Protein AF-A0A2G9NJB6-F1 (afdb_monomer)

Sequence (139 aa):
MVKKEVKKQVRRNPAPLSLPISTSIFFIIAMTFYYKLDQKTGAGFGLREIVFSLVIAILLFFFFIWLIILIRKNSYLGIAVSLGIVTLLDYSVLMRFRGPNTTIFLLIFSTFYIIYTIYLFFRIRKDSKKQEYEYDDKI

Solvent-accessible surface area (backbone atoms only — not comparable to full-atom values): 7742 Å² total; per-residue (Å²): 117,68,77,63,53,59,61,51,56,73,72,65,68,68,84,54,75,67,52,64,53,50,32,51,52,51,28,53,52,42,46,52,48,48,50,55,47,22,78,74,66,72,76,64,78,51,72,66,55,53,51,51,26,48,52,51,28,53,52,50,45,54,48,51,54,52,45,52,55,37,29,75,75,38,54,66,62,24,50,55,52,52,52,52,50,49,53,51,49,50,50,54,47,48,73,75,48,78,49,72,70,47,52,53,50,47,52,53,51,51,51,55,48,50,55,51,52,53,51,50,50,55,51,54,53,52,54,54,52,56,55,52,52,63,50,61,79,72,111

Foldseek 3Di:
DVVVVLVVVVPPPPDPPVLVVLLVVQLVLQLVLVVVVCVVPVPDDDDVSNVVSVVVSVVVSVVVVVLLVVCLVPVVVSVVVQLVVLVVVLVVQCVPDPDPSSVVSSVVVVVSSNVVSVVSNVVSVVVVVVSVVVVVVVD

Secondary structure (DSSP, 8-state):
-HHHHHHHHTT--PPPTHHHHHHHHHHHHHHHHHHHHHHHH-S--SHHHHHHHHHHHHHHHHHHHHHHHHHHH-HHHHHHHHHHHHHHHHHHHHHH--SHHHHHHHHHHHHHHHHHHHHHHHHHHHHHHHHHHHHHTT-

pLDDT: mean 80.53, std 12.08, range [45.81, 92.0]

Nearest PDB structures (foldseek):
  8f7n-assembly1_A-2  TM=2.855E-01  e=3.686E+00  Sinorhizobium meliloti
  8t4f-assembly1_A  TM=1.958E-01  e=6.169E+00  Homo sapiens

Radius of gyration: 19.07 Å; Cα contacts (8 Å, |Δi|>4): 62; chains: 1; bounding box: 42×31×57 Å

Structure (mmCIF, N/CA/C/O backbone):
data_AF-A0A2G9NJB6-F1
#
_entry.id   AF-A0A2G9NJB6-F1
#
loop_
_atom_site.group_PDB
_atom_site.id
_atom_site.type_symbol
_atom_site.label_atom_id
_atom_site.label_alt_id
_atom_site.label_comp_id
_atom_site.label_asym_id
_atom_site.label_entity_id
_atom_site.label_seq_id
_atom_site.pdbx_PDB_ins_code
_atom_site.Cartn_x
_atom_site.Cartn_y
_atom_site.Cartn_z
_atom_site.occupancy
_atom_site.B_iso_or_equiv
_atom_site.auth_seq_id
_atom_site.auth_comp_id
_atom_site.auth_asym_id
_atom_site.auth_atom_id
_atom_site.pdbx_PDB_model_num
ATOM 1 N N . MET A 1 1 ? 14.139 -17.851 -34.374 1.00 54.28 1 MET A N 1
ATOM 2 C CA . MET A 1 1 ? 13.557 -18.479 -33.159 1.00 54.28 1 MET A CA 1
ATOM 3 C C . MET A 1 1 ? 13.726 -17.636 -31.887 1.00 54.28 1 MET A C 1
ATOM 5 O O . MET A 1 1 ? 12.788 -17.596 -31.100 1.00 54.28 1 MET A O 1
ATOM 9 N N . VAL A 1 2 ? 14.816 -16.871 -31.732 1.00 55.09 2 VAL A N 1
ATOM 10 C CA . VAL A 1 2 ? 15.137 -16.032 -30.550 1.00 55.09 2 VAL A CA 1
ATOM 11 C C . VAL A 1 2 ? 14.011 -15.072 -30.101 1.00 55.09 2 VAL A C 1
ATOM 13 O O . VAL A 1 2 ? 13.687 -15.004 -28.917 1.00 55.09 2 VAL A O 1
ATOM 16 N N . LYS A 1 3 ? 13.308 -14.405 -31.035 1.00 52.25 3 LYS A N 1
ATOM 17 C CA . LYS A 1 3 ? 12.198 -13.468 -30.726 1.00 52.25 3 LYS A CA 1
ATOM 18 C C . LYS A 1 3 ? 11.046 -14.074 -29.903 1.00 52.25 3 LYS A C 1
ATOM 20 O O . LYS A 1 3 ? 10.377 -13.345 -29.169 1.00 52.25 3 LYS A O 1
ATOM 25 N N . LYS A 1 4 ? 10.770 -15.380 -30.034 1.00 51.69 4 LYS A N 1
ATOM 26 C CA . LYS A 1 4 ? 9.678 -16.042 -29.291 1.00 51.69 4 LYS A CA 1
ATOM 27 C C . LYS A 1 4 ? 10.080 -16.392 -27.857 1.00 51.69 4 LYS A C 1
ATOM 29 O O . LYS A 1 4 ? 9.210 -16.392 -26.989 1.00 51.69 4 LYS A O 1
ATOM 34 N N . GLU A 1 5 ? 11.360 -16.649 -27.600 1.00 48.22 5 GLU A N 1
ATOM 35 C CA . GLU A 1 5 ? 11.844 -17.032 -26.269 1.00 48.22 5 GLU A CA 1
ATOM 36 C C . GLU A 1 5 ? 12.020 -15.828 -25.345 1.00 48.22 5 GLU A C 1
ATOM 38 O O . GLU A 1 5 ? 11.551 -15.870 -24.205 1.00 48.22 5 GLU A O 1
ATOM 43 N N . VAL A 1 6 ? 12.536 -14.708 -25.867 1.00 51.94 6 VAL A N 1
ATOM 44 C CA . VAL A 1 6 ? 12.637 -13.440 -25.118 1.00 51.94 6 VAL A CA 1
ATOM 45 C C . VAL A 1 6 ? 11.247 -12.968 -24.666 1.00 51.94 6 VAL A C 1
ATOM 47 O O . VAL A 1 6 ? 11.029 -12.694 -23.487 1.00 51.94 6 VAL A O 1
ATOM 50 N N . LYS A 1 7 ? 10.236 -13.015 -25.550 1.00 48.34 7 LYS A N 1
ATOM 51 C CA . LYS A 1 7 ? 8.832 -12.716 -25.187 1.00 48.34 7 LYS A CA 1
ATOM 52 C C . LYS A 1 7 ? 8.241 -13.672 -24.139 1.00 48.34 7 LYS A C 1
ATOM 54 O O . LYS A 1 7 ? 7.296 -13.296 -23.444 1.00 48.34 7 LYS A O 1
ATOM 59 N N . LYS A 1 8 ? 8.748 -14.904 -24.025 1.00 45.81 8 LYS A N 1
ATOM 60 C CA . LYS A 1 8 ? 8.264 -15.904 -23.058 1.00 45.81 8 LYS A CA 1
ATOM 61 C C . LYS A 1 8 ? 8.832 -15.658 -21.658 1.00 45.81 8 LYS A C 1
ATOM 63 O O . LYS A 1 8 ? 8.099 -15.848 -20.688 1.00 45.81 8 LYS A O 1
ATOM 68 N N . GLN A 1 9 ? 10.073 -15.175 -21.543 1.00 48.31 9 GLN A N 1
ATOM 69 C CA . GLN A 1 9 ? 10.652 -14.765 -20.255 1.00 48.31 9 GLN A CA 1
ATOM 70 C C . GLN A 1 9 ? 9.953 -13.530 -19.660 1.00 48.31 9 GLN A C 1
ATOM 72 O O . GLN A 1 9 ? 9.706 -13.503 -18.456 1.00 48.31 9 GLN A O 1
ATOM 77 N N . VAL A 1 10 ? 9.491 -12.584 -20.492 1.00 50.41 10 VAL A N 1
ATOM 78 C CA . VAL A 1 10 ? 8.699 -11.403 -20.064 1.00 50.41 10 VAL A CA 1
ATOM 79 C C . VAL A 1 10 ? 7.434 -11.783 -19.272 1.00 50.41 10 VAL A C 1
ATOM 81 O O . VAL A 1 10 ? 6.997 -11.042 -18.392 1.00 50.41 10 VAL A O 1
ATOM 84 N N . ARG A 1 11 ? 6.840 -12.955 -19.541 1.00 49.97 11 ARG A N 1
ATOM 85 C CA . ARG A 1 11 ? 5.613 -13.420 -18.867 1.00 49.97 11 ARG A CA 1
ATOM 86 C C . ARG A 1 11 ? 5.850 -14.205 -17.576 1.00 49.97 11 ARG A C 1
ATOM 88 O O . ARG A 1 11 ? 4.886 -14.453 -16.860 1.00 49.97 11 ARG A O 1
ATOM 95 N N . ARG A 1 12 ? 7.088 -14.605 -17.270 1.00 46.03 12 ARG A N 1
ATOM 96 C CA . ARG A 1 12 ? 7.413 -15.497 -16.142 1.00 46.03 12 ARG A CA 1
ATOM 97 C C . ARG A 1 12 ? 8.107 -14.792 -14.983 1.00 46.03 12 ARG A C 1
ATOM 99 O O . ARG A 1 12 ? 8.846 -15.434 -14.250 1.00 46.03 12 ARG A O 1
ATOM 106 N N . ASN A 1 13 ? 7.896 -13.493 -14.794 1.00 52.94 13 ASN A N 1
ATOM 107 C CA . ASN A 1 13 ? 8.330 -12.878 -13.546 1.00 52.94 13 ASN A CA 1
ATOM 108 C C . ASN A 1 13 ? 7.249 -13.175 -12.488 1.00 52.94 13 ASN A C 1
ATOM 110 O O . ASN A 1 13 ? 6.161 -12.592 -12.608 1.00 52.94 13 ASN A O 1
ATOM 114 N N . PRO A 1 14 ? 7.479 -14.108 -11.535 1.00 55.12 14 PRO A N 1
ATOM 115 C CA . PRO A 1 14 ? 6.518 -14.396 -10.476 1.00 55.12 14 PRO A CA 1
ATOM 116 C C . PRO A 1 14 ? 6.172 -13.110 -9.722 1.00 55.12 14 PRO A C 1
ATOM 118 O O . PRO A 1 14 ? 6.923 -12.129 -9.771 1.00 55.12 14 PRO A O 1
ATOM 121 N N . ALA A 1 15 ? 5.012 -13.096 -9.055 1.00 61.19 15 ALA A N 1
ATOM 122 C CA . ALA A 1 15 ? 4.624 -11.964 -8.222 1.00 61.19 15 ALA A CA 1
ATOM 123 C C . ALA A 1 15 ? 5.816 -11.593 -7.323 1.00 61.19 15 ALA A C 1
ATOM 125 O O . ALA A 1 15 ? 6.397 -12.478 -6.688 1.00 61.19 15 ALA A O 1
ATOM 126 N N . PRO A 1 16 ? 6.258 -10.327 -7.334 1.00 70.25 16 PRO A N 1
ATOM 127 C CA . PRO A 1 16 ? 7.463 -9.965 -6.618 1.00 70.25 16 PRO A CA 1
ATOM 128 C C . PRO A 1 16 ? 7.270 -10.264 -5.129 1.00 70.25 16 PRO A C 1
ATOM 130 O O . PRO A 1 16 ? 6.204 -9.972 -4.601 1.00 70.25 16 PRO A O 1
ATOM 133 N N . LEU A 1 17 ? 8.296 -10.786 -4.443 1.00 73.38 17 LEU A N 1
ATOM 134 C CA . LEU A 1 17 ? 8.282 -11.020 -2.983 1.00 73.38 17 LEU A CA 1
ATOM 135 C C . LEU A 1 17 ? 7.826 -9.788 -2.182 1.00 73.38 17 LEU A C 1
ATOM 137 O O . LEU A 1 17 ? 7.262 -9.920 -1.103 1.00 73.38 17 LEU A O 1
ATOM 141 N N . SER A 1 18 ? 8.001 -8.589 -2.741 1.00 79.06 18 SER A N 1
ATOM 142 C CA . SER A 1 18 ? 7.500 -7.340 -2.173 1.00 79.06 18 SER A CA 1
ATOM 143 C C . SER A 1 18 ? 5.971 -7.271 -2.065 1.00 79.06 18 SER A C 1
ATOM 145 O O . SER A 1 18 ? 5.470 -6.500 -1.265 1.00 79.06 18 SER A O 1
ATOM 147 N N . LEU A 1 19 ? 5.213 -8.035 -2.853 1.00 82.56 19 LEU A N 1
ATOM 148 C CA . LEU A 1 19 ? 3.748 -8.022 -2.862 1.00 82.56 19 LEU A CA 1
ATOM 149 C C . LEU A 1 19 ? 3.146 -8.677 -1.606 1.00 82.56 19 LEU A C 1
ATOM 151 O O . LEU A 1 19 ? 2.452 -7.965 -0.884 1.00 82.56 19 LEU A O 1
ATOM 155 N N . PRO A 1 20 ? 3.442 -9.952 -1.265 1.00 82.62 20 PRO A N 1
ATOM 156 C CA . PRO A 1 20 ? 2.937 -10.543 -0.026 1.00 82.62 20 PRO A CA 1
ATOM 157 C C . PRO A 1 20 ? 3.433 -9.794 1.216 1.00 82.62 20 PRO A C 1
ATOM 159 O O . PRO A 1 20 ? 2.667 -9.625 2.157 1.00 82.62 20 PRO A O 1
ATOM 162 N N . ILE A 1 21 ? 4.668 -9.273 1.206 1.00 85.50 21 ILE A N 1
ATOM 163 C CA . ILE A 1 21 ? 5.195 -8.457 2.312 1.00 85.50 21 ILE A CA 1
ATOM 164 C C . ILE A 1 21 ? 4.345 -7.196 2.505 1.00 85.50 21 ILE A C 1
ATOM 166 O O . ILE A 1 21 ? 3.895 -6.925 3.617 1.00 85.50 21 ILE A O 1
ATOM 170 N N . SER A 1 22 ? 4.074 -6.444 1.435 1.00 82.62 22 SER A N 1
ATOM 171 C CA . SER A 1 22 ? 3.237 -5.244 1.514 1.00 82.62 22 SER A CA 1
ATOM 172 C C . SER A 1 22 ? 1.818 -5.560 1.967 1.00 82.62 22 SER A C 1
ATOM 174 O O . SER A 1 22 ? 1.293 -4.865 2.831 1.00 82.62 22 SER A O 1
ATOM 176 N N . THR A 1 23 ? 1.204 -6.626 1.453 1.00 85.38 23 THR A N 1
ATOM 177 C CA . THR A 1 23 ? -0.138 -7.042 1.881 1.00 85.38 23 THR A CA 1
ATOM 178 C C . THR A 1 23 ? -0.182 -7.404 3.365 1.00 85.38 23 THR A C 1
ATOM 180 O O . THR A 1 23 ? -1.104 -6.977 4.057 1.00 85.38 23 THR A O 1
ATOM 183 N N . SER A 1 24 ? 0.826 -8.111 3.882 1.00 86.50 24 SER A N 1
ATOM 184 C CA . SER A 1 24 ? 0.936 -8.408 5.315 1.00 86.50 24 SER A CA 1
ATOM 185 C C . SER A 1 24 ? 1.066 -7.140 6.160 1.00 86.50 24 SER A C 1
ATOM 187 O O . SER A 1 24 ? 0.421 -7.028 7.200 1.00 86.50 24 SER A O 1
ATOM 189 N N . ILE A 1 25 ? 1.840 -6.151 5.701 1.00 87.81 2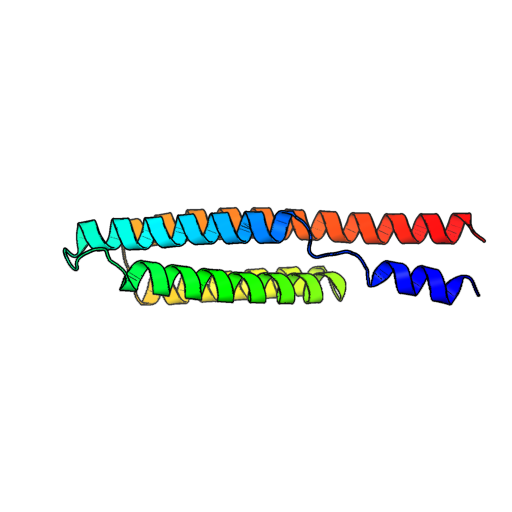5 ILE A N 1
ATOM 190 C CA . ILE A 1 25 ? 1.947 -4.848 6.376 1.00 87.81 25 ILE A CA 1
ATOM 191 C C . ILE A 1 25 ? 0.579 -4.153 6.415 1.00 87.81 25 ILE A C 1
ATOM 193 O O . ILE A 1 25 ? 0.155 -3.700 7.477 1.00 87.81 25 ILE A O 1
ATOM 197 N N . PHE A 1 26 ? -0.154 -4.120 5.298 1.00 84.06 26 PHE A N 1
ATOM 198 C CA . PHE A 1 26 ? -1.493 -3.521 5.258 1.00 84.06 26 PHE A CA 1
ATOM 199 C C . PHE A 1 26 ? -2.507 -4.257 6.137 1.00 84.06 26 PHE A C 1
ATOM 201 O O . PHE A 1 26 ? -3.345 -3.609 6.761 1.00 84.06 26 PHE A O 1
ATOM 208 N N . PHE A 1 27 ? -2.406 -5.583 6.248 1.00 86.88 27 PHE A N 1
ATOM 209 C CA . PHE A 1 27 ? -3.219 -6.361 7.180 1.00 86.88 27 PHE A CA 1
ATOM 210 C C . PHE A 1 27 ? -2.953 -5.964 8.641 1.00 86.88 27 PHE A C 1
ATOM 212 O O . PHE A 1 27 ? -3.895 -5.704 9.386 1.00 86.88 27 PHE A O 1
ATOM 219 N N . ILE A 1 28 ? -1.682 -5.841 9.043 1.00 88.25 28 ILE A N 1
ATOM 220 C CA . ILE A 1 28 ? -1.302 -5.401 10.399 1.00 88.25 28 ILE A CA 1
ATOM 221 C C . ILE A 1 28 ? -1.801 -3.975 10.672 1.00 88.25 28 ILE A C 1
ATOM 223 O O . ILE A 1 28 ? -2.311 -3.686 11.759 1.00 88.25 28 ILE A O 1
ATOM 227 N N . ILE A 1 29 ? -1.696 -3.087 9.679 1.00 86.81 29 ILE A N 1
ATOM 228 C CA . ILE A 1 29 ? -2.199 -1.712 9.761 1.00 86.81 29 ILE A CA 1
ATOM 229 C C . ILE A 1 29 ? -3.724 -1.712 9.963 1.00 86.81 29 ILE A C 1
ATOM 231 O O . ILE A 1 29 ? -4.211 -1.051 10.883 1.00 86.81 29 ILE A O 1
ATOM 235 N N . ALA A 1 30 ? -4.477 -2.493 9.180 1.00 85.12 30 ALA A N 1
ATOM 236 C CA . ALA A 1 30 ? -5.930 -2.624 9.322 1.00 85.12 30 ALA A CA 1
ATOM 237 C C . ALA A 1 30 ? -6.334 -3.191 10.695 1.00 85.12 30 ALA A C 1
ATOM 239 O O . ALA A 1 30 ? -7.200 -2.627 11.363 1.00 85.12 30 ALA A O 1
ATOM 240 N N . MET A 1 31 ? -5.651 -4.235 11.169 1.00 87.31 31 MET A N 1
ATOM 241 C CA . MET A 1 31 ? -5.869 -4.805 12.505 1.00 87.31 31 MET A CA 1
ATOM 242 C C . MET A 1 31 ? -5.646 -3.768 13.609 1.00 87.31 31 MET A C 1
ATOM 244 O O . MET A 1 31 ? -6.473 -3.622 14.507 1.00 87.31 31 MET A O 1
ATOM 248 N N . THR A 1 32 ? -4.562 -2.994 13.514 1.00 86.88 32 THR A N 1
ATOM 249 C CA . THR A 1 32 ? -4.262 -1.915 14.468 1.00 86.88 32 THR A CA 1
ATOM 250 C C . THR A 1 32 ? -5.349 -0.840 14.469 1.00 86.88 32 THR A C 1
ATOM 252 O O . THR A 1 32 ? -5.692 -0.304 15.525 1.00 86.88 32 THR A O 1
ATOM 255 N N . PHE A 1 33 ? -5.912 -0.522 13.301 1.00 84.75 33 PHE A N 1
ATOM 256 C CA . PHE A 1 33 ? -7.012 0.430 13.189 1.00 84.75 33 PHE A CA 1
ATOM 257 C C . PHE A 1 33 ? -8.265 -0.056 13.907 1.00 84.75 33 PHE A C 1
ATOM 259 O O . PHE A 1 33 ? -8.792 0.676 14.744 1.00 84.75 33 PHE A O 1
ATOM 266 N N . TYR A 1 34 ? -8.707 -1.287 13.640 1.00 84.19 34 TYR A N 1
ATOM 267 C CA . TYR A 1 34 ? -9.876 -1.847 14.317 1.00 84.19 34 TYR A CA 1
ATOM 268 C C . TYR A 1 34 ? -9.654 -2.005 15.821 1.00 84.19 34 TYR A C 1
ATOM 270 O O . TYR A 1 34 ? -10.554 -1.705 16.597 1.00 84.19 34 TYR A O 1
ATOM 278 N N . TYR A 1 35 ? -8.442 -2.366 16.246 1.00 86.38 35 TYR A N 1
ATOM 279 C CA . TYR A 1 35 ? -8.087 -2.415 17.662 1.00 86.38 35 TYR A CA 1
ATOM 280 C C . TYR A 1 35 ? -8.210 -1.040 18.341 1.00 86.38 35 TYR A C 1
ATOM 282 O O . TYR A 1 35 ? -8.818 -0.908 19.401 1.00 86.38 35 TYR A O 1
ATOM 290 N N . LYS A 1 36 ? -7.695 0.027 17.714 1.00 84.31 36 LYS A N 1
ATOM 291 C CA . LYS A 1 36 ? -7.863 1.395 18.239 1.00 84.31 36 LYS A CA 1
ATOM 292 C C . LYS A 1 36 ? -9.308 1.887 18.178 1.00 84.31 36 LYS A C 1
ATOM 294 O O . LYS A 1 36 ? -9.707 2.701 19.012 1.00 84.31 36 LYS A O 1
ATOM 299 N N . LEU A 1 37 ? -10.069 1.452 17.177 1.00 82.12 37 LEU A N 1
ATOM 300 C CA . LEU A 1 37 ? -11.484 1.781 17.048 1.00 82.12 37 LEU A CA 1
ATOM 301 C C . LEU A 1 37 ? -12.291 1.137 18.178 1.00 82.12 37 LEU A C 1
ATOM 303 O O . LEU A 1 37 ? -13.141 1.803 18.770 1.00 82.12 37 LEU A O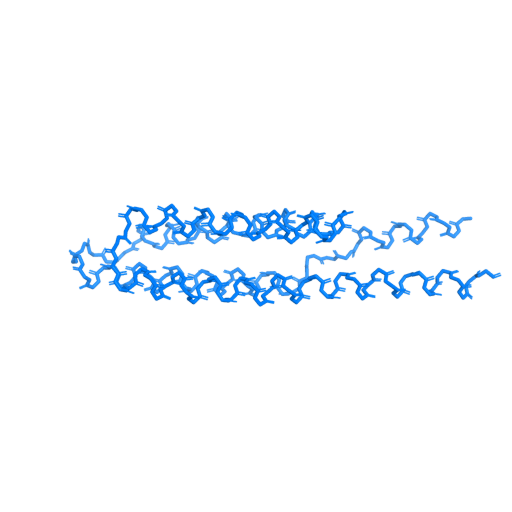 1
ATOM 307 N N . ASP A 1 38 ? -11.976 -0.109 18.529 1.00 85.19 38 ASP A N 1
ATOM 308 C CA . ASP A 1 38 ? -12.585 -0.807 19.657 1.00 85.19 38 ASP A CA 1
ATOM 309 C C . ASP A 1 38 ? -12.335 -0.074 20.980 1.00 85.19 38 ASP A C 1
ATOM 311 O O . ASP A 1 38 ? -13.283 0.289 21.668 1.00 85.19 38 ASP A O 1
ATOM 315 N N . GLN A 1 39 ? -11.084 0.304 21.273 1.00 83.25 39 GLN A N 1
ATOM 316 C CA . GLN A 1 39 ? -10.754 1.073 22.486 1.00 83.25 39 GLN A CA 1
ATOM 317 C C . GLN A 1 39 ? -11.560 2.376 22.637 1.00 83.25 39 GLN A C 1
ATOM 319 O O . GLN A 1 39 ? -11.759 2.862 23.748 1.00 83.25 39 GLN A O 1
ATOM 324 N N . LYS A 1 40 ? -11.997 2.975 21.523 1.00 80.00 40 LYS A N 1
ATOM 325 C CA . LYS A 1 40 ? -12.787 4.214 21.501 1.00 80.00 40 LYS A CA 1
ATOM 326 C C . LYS A 1 40 ? -14.294 3.976 21.589 1.00 80.00 40 LYS A C 1
ATOM 328 O O . LYS A 1 40 ? -15.000 4.863 22.055 1.00 80.00 40 LYS A O 1
ATOM 333 N N . THR A 1 41 ? -14.779 2.846 21.084 1.00 81.75 41 THR A N 1
ATOM 334 C CA . THR A 1 41 ? -16.216 2.568 20.925 1.00 81.75 41 THR A CA 1
ATOM 335 C C . THR A 1 41 ? -16.750 1.571 21.947 1.00 81.75 41 THR A C 1
ATOM 337 O O . THR A 1 41 ? -17.953 1.551 22.185 1.00 81.75 41 THR A O 1
ATOM 340 N N . GLY A 1 42 ? -15.876 0.769 22.562 1.00 79.19 42 GLY A N 1
ATOM 341 C CA . GLY A 1 42 ? -16.245 -0.302 23.486 1.00 79.19 42 GLY A CA 1
ATOM 342 C C . GLY A 1 42 ? -17.060 -1.420 22.831 1.00 79.19 42 GLY A C 1
ATOM 343 O O . GLY A 1 42 ? -17.753 -2.149 23.533 1.00 79.19 42 GLY A O 1
ATOM 344 N N . ALA A 1 43 ? -17.029 -1.528 21.498 1.00 75.94 43 ALA A N 1
ATOM 345 C CA . ALA A 1 43 ? -17.856 -2.463 20.735 1.00 75.94 43 ALA A CA 1
ATOM 346 C C . ALA A 1 43 ? -17.422 -3.937 20.891 1.00 75.94 43 ALA A C 1
ATOM 348 O O . ALA A 1 43 ? -18.191 -4.839 20.558 1.00 75.94 43 ALA A O 1
ATOM 349 N N . GLY A 1 44 ? -16.226 -4.168 21.432 1.00 76.00 44 GLY A N 1
ATOM 350 C CA . GLY A 1 44 ? -15.570 -5.457 21.579 1.00 76.00 44 GLY A CA 1
ATOM 351 C C . GLY A 1 44 ? -14.757 -5.814 20.336 1.00 76.00 44 GLY A C 1
ATOM 352 O O . GLY A 1 44 ? -15.315 -6.039 19.266 1.00 76.00 44 GLY A O 1
ATOM 353 N N . PHE A 1 45 ? -13.434 -5.928 20.478 1.00 82.94 45 PHE A N 1
ATOM 354 C CA . PHE A 1 45 ? -12.567 -6.488 19.444 1.00 82.94 45 PHE A CA 1
ATOM 355 C C . PHE A 1 45 ? -12.699 -8.014 19.402 1.00 82.94 45 PHE A C 1
ATOM 357 O O . PHE A 1 45 ? -12.461 -8.695 20.402 1.00 82.94 45 PHE A O 1
ATOM 364 N N . GLY A 1 46 ? -13.035 -8.577 18.242 1.00 84.00 46 GLY A N 1
ATOM 365 C CA . GLY A 1 46 ? -13.196 -10.017 18.103 1.00 84.00 46 GLY A CA 1
ATOM 366 C C . GLY A 1 46 ? -13.046 -10.539 16.677 1.00 84.00 46 GLY A C 1
ATOM 367 O O . GLY A 1 46 ? -12.341 -9.995 15.827 1.00 84.00 46 GLY A O 1
ATOM 368 N N . LEU A 1 47 ? -13.709 -11.670 16.419 1.00 85.00 47 LEU A N 1
ATOM 369 C CA . LEU A 1 47 ? -13.627 -12.381 15.140 1.00 85.00 47 LEU A CA 1
ATOM 370 C C . LEU A 1 47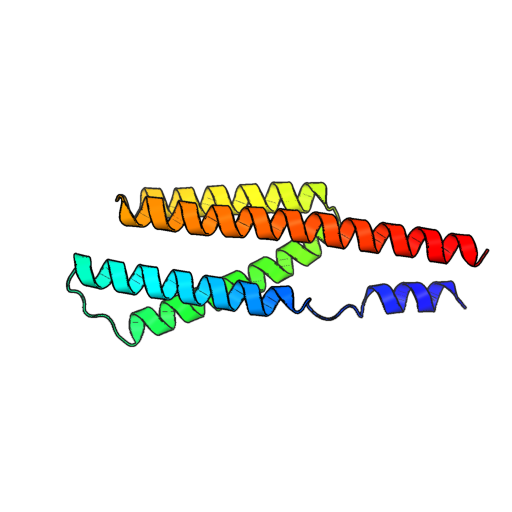 ? -14.116 -11.540 13.953 1.00 85.00 47 LEU A C 1
ATOM 372 O O . LEU A 1 47 ? -13.616 -11.714 12.844 1.00 85.00 47 LEU A O 1
ATOM 376 N N . ARG A 1 48 ? -15.074 -10.629 14.163 1.00 86.44 48 ARG A N 1
ATOM 377 C CA . ARG A 1 48 ? -15.641 -9.810 13.082 1.00 86.44 48 ARG A CA 1
ATOM 378 C C . ARG A 1 48 ? -14.590 -8.863 12.509 1.00 86.44 48 ARG A C 1
ATOM 380 O O . ARG A 1 48 ? -14.422 -8.808 11.294 1.00 86.44 48 ARG A O 1
ATOM 387 N N . GLU A 1 49 ? -13.840 -8.183 13.365 1.00 85.31 49 GLU A N 1
ATOM 388 C CA . GLU A 1 49 ? -12.798 -7.220 13.004 1.00 85.31 49 GLU A CA 1
ATOM 389 C C . GLU A 1 49 ? -11.635 -7.910 12.286 1.00 85.31 49 GLU A C 1
ATOM 391 O O . GLU A 1 49 ? -11.112 -7.393 11.296 1.00 85.31 49 GLU A O 1
ATOM 396 N N . ILE A 1 50 ? -11.275 -9.116 12.738 1.00 87.06 50 ILE A N 1
ATOM 397 C CA . ILE A 1 50 ? -10.255 -9.952 12.095 1.00 87.06 50 ILE A CA 1
ATOM 398 C C . ILE A 1 50 ? -10.697 -10.342 10.681 1.00 87.06 50 ILE A C 1
ATOM 400 O O . ILE A 1 50 ? -9.932 -10.176 9.730 1.00 87.06 50 ILE A O 1
ATOM 404 N N . VAL A 1 51 ? -11.937 -10.819 10.520 1.00 88.62 51 VAL A N 1
ATOM 405 C CA . VAL A 1 51 ? -12.483 -11.197 9.206 1.00 88.62 51 VAL A CA 1
ATOM 406 C C . VAL A 1 51 ? -12.557 -9.985 8.277 1.00 88.62 51 VAL A C 1
ATOM 408 O O . VAL A 1 51 ? -12.129 -10.081 7.129 1.00 88.62 51 VAL A O 1
ATOM 411 N N . PHE A 1 52 ? -13.016 -8.825 8.758 1.00 85.19 52 PHE A N 1
ATOM 412 C CA . PHE A 1 52 ? -13.022 -7.596 7.958 1.00 85.19 52 PHE A CA 1
ATOM 413 C C . PHE A 1 52 ? -11.612 -7.169 7.540 1.00 85.19 52 PHE A C 1
ATOM 415 O O . PHE A 1 52 ? -11.392 -6.850 6.371 1.00 85.19 52 PHE A O 1
ATOM 422 N N . SER A 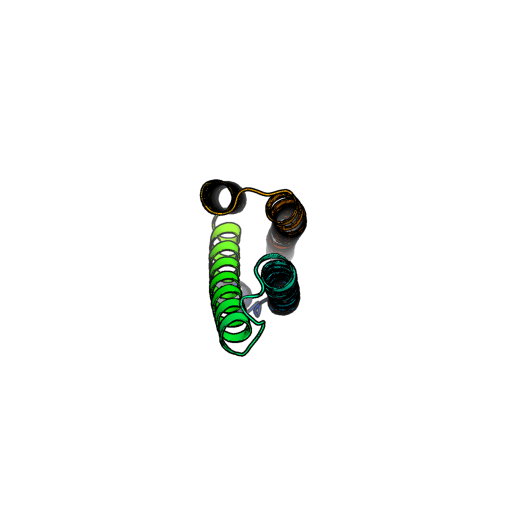1 53 ? -10.644 -7.226 8.456 1.00 86.44 53 SER A N 1
ATOM 423 C CA . SER A 1 53 ? -9.239 -6.922 8.155 1.00 86.44 53 SER A CA 1
ATOM 424 C C . SER A 1 53 ? -8.673 -7.860 7.089 1.00 86.44 53 SER A C 1
ATOM 426 O O . SER A 1 53 ? -7.969 -7.419 6.180 1.00 86.44 53 SER A O 1
ATOM 428 N N . LEU A 1 54 ? -9.019 -9.148 7.159 1.00 88.75 54 LEU A N 1
ATOM 429 C CA . LEU A 1 54 ? -8.611 -10.152 6.180 1.00 88.75 54 LEU A CA 1
ATOM 430 C C . LEU A 1 54 ? -9.218 -9.871 4.799 1.00 88.75 54 LEU A C 1
ATOM 432 O O . LEU A 1 54 ? -8.501 -9.884 3.800 1.00 88.75 54 LEU A O 1
ATOM 436 N N . VAL A 1 55 ? -10.519 -9.568 4.736 1.00 88.25 55 VAL A N 1
ATOM 437 C CA . VAL A 1 55 ? -11.207 -9.215 3.483 1.00 88.25 55 VAL A CA 1
ATOM 438 C C . VAL A 1 55 ? -10.572 -7.978 2.847 1.00 88.25 55 VAL A C 1
ATOM 440 O O . VAL A 1 55 ? -10.296 -7.980 1.647 1.00 88.25 55 VAL A O 1
ATOM 443 N N . ILE A 1 56 ? -10.270 -6.947 3.642 1.00 85.69 56 ILE A N 1
ATOM 444 C CA . ILE A 1 56 ? -9.582 -5.739 3.166 1.00 85.69 56 ILE A CA 1
ATOM 445 C C . ILE A 1 56 ? -8.191 -6.081 2.623 1.00 85.69 56 ILE A C 1
ATOM 447 O O . ILE A 1 56 ? -7.828 -5.620 1.541 1.00 85.69 56 ILE A O 1
ATOM 451 N N . ALA A 1 57 ? -7.421 -6.915 3.325 1.00 86.50 57 ALA A N 1
ATOM 452 C CA . ALA A 1 57 ? -6.095 -7.326 2.874 1.00 86.50 57 ALA A CA 1
ATOM 453 C C . ALA A 1 57 ? -6.145 -8.093 1.542 1.00 86.50 57 ALA A C 1
ATOM 455 O O . ALA A 1 57 ? -5.333 -7.833 0.654 1.00 86.50 57 ALA A O 1
ATOM 456 N N . ILE A 1 58 ? -7.125 -8.984 1.365 1.00 89.25 58 ILE A N 1
ATOM 457 C CA . ILE A 1 58 ? -7.338 -9.715 0.107 1.00 89.25 58 ILE A CA 1
ATOM 458 C C . ILE A 1 58 ? -7.722 -8.753 -1.026 1.00 89.25 58 ILE A C 1
ATOM 460 O O . ILE A 1 58 ? -7.166 -8.838 -2.122 1.00 89.25 58 ILE A O 1
ATOM 464 N N . LEU A 1 59 ? -8.631 -7.806 -0.776 1.00 88.56 59 LEU A N 1
ATOM 465 C CA . LEU A 1 59 ? -8.997 -6.789 -1.767 1.00 88.56 59 LEU A CA 1
ATOM 466 C C . LEU A 1 59 ? -7.785 -5.942 -2.175 1.00 88.56 59 LEU A C 1
ATOM 468 O O . LEU A 1 59 ? -7.553 -5.739 -3.367 1.00 88.56 59 LEU A O 1
ATOM 472 N N . LEU A 1 60 ? -6.970 -5.514 -1.207 1.00 86.25 60 LEU A N 1
ATOM 473 C CA . LEU A 1 60 ? -5.730 -4.781 -1.467 1.00 86.25 60 LEU A CA 1
ATOM 474 C C . LEU A 1 60 ? -4.721 -5.619 -2.256 1.00 86.25 60 LEU A C 1
ATOM 476 O O . LEU A 1 60 ? -4.071 -5.098 -3.156 1.00 86.25 60 LEU A O 1
ATOM 480 N N . PHE A 1 61 ? -4.604 -6.916 -1.972 1.00 89.75 61 PHE A N 1
ATOM 481 C CA . PHE A 1 61 ? -3.743 -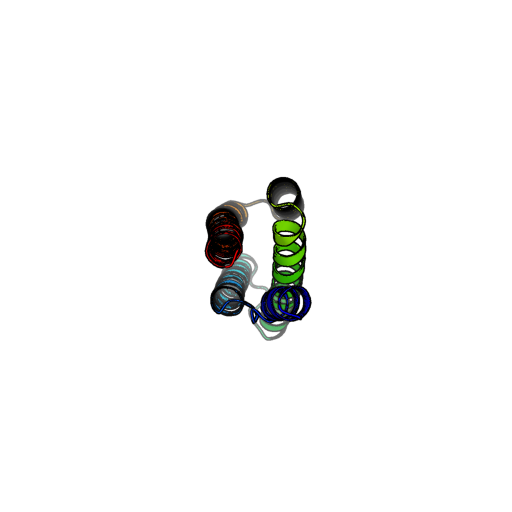7.827 -2.725 1.00 89.75 61 PHE A CA 1
ATOM 482 C C . PHE A 1 61 ? -4.117 -7.858 -4.213 1.00 89.75 61 PHE A C 1
ATOM 484 O O . PHE A 1 61 ? -3.263 -7.641 -5.076 1.00 89.75 61 PHE A O 1
ATOM 491 N N . PHE A 1 62 ? -5.401 -8.061 -4.525 1.00 89.62 62 PHE A N 1
ATOM 492 C CA . PHE A 1 62 ? -5.882 -8.032 -5.908 1.00 89.62 62 PHE A CA 1
ATOM 493 C C . PHE A 1 62 ? -5.711 -6.657 -6.551 1.00 89.62 62 PHE A C 1
ATOM 495 O O . PHE A 1 62 ? -5.316 -6.565 -7.716 1.00 89.62 62 PHE A O 1
ATOM 502 N N . PHE A 1 63 ? -5.940 -5.591 -5.786 1.00 87.75 63 PHE A N 1
ATOM 503 C CA . PHE A 1 63 ? -5.721 -4.227 -6.241 1.00 87.75 63 PHE A CA 1
ATOM 504 C C . PHE A 1 63 ? -4.251 -3.970 -6.616 1.00 87.75 63 PHE A C 1
ATOM 506 O O . PHE A 1 63 ? -3.979 -3.450 -7.698 1.00 87.75 63 PHE A O 1
ATOM 513 N N . PHE A 1 64 ? -3.290 -4.421 -5.802 1.00 86.62 64 PHE A N 1
ATOM 514 C CA . PHE A 1 64 ? -1.863 -4.324 -6.124 1.00 86.62 64 PHE A CA 1
ATOM 515 C C . PHE A 1 64 ? -1.482 -5.133 -7.362 1.00 86.62 64 PHE A C 1
ATOM 517 O O . PHE A 1 64 ? -0.701 -4.657 -8.187 1.00 86.62 64 PHE A O 1
ATOM 524 N N . ILE A 1 65 ? -2.040 -6.335 -7.536 1.00 88.81 65 ILE A N 1
ATOM 525 C CA . ILE A 1 65 ? -1.821 -7.127 -8.754 1.00 88.81 65 ILE A CA 1
ATOM 526 C C . ILE A 1 65 ? -2.309 -6.359 -9.982 1.00 88.81 65 ILE A C 1
ATOM 528 O O . ILE A 1 65 ? -1.583 -6.243 -10.974 1.00 88.81 65 ILE A O 1
ATOM 532 N N . TRP A 1 66 ? -3.521 -5.814 -9.916 1.00 88.81 66 TRP A N 1
ATOM 533 C CA . TRP A 1 66 ? -4.098 -5.035 -11.004 1.00 88.81 66 TRP A CA 1
ATOM 534 C C . TRP A 1 66 ? -3.252 -3.796 -11.332 1.00 88.81 66 TRP A C 1
ATOM 536 O O . TRP A 1 66 ? -2.951 -3.536 -12.499 1.00 88.81 66 TRP A O 1
ATOM 546 N N . LEU A 1 67 ? -2.764 -3.101 -10.306 1.00 86.50 67 LEU A N 1
ATOM 547 C CA . LEU A 1 67 ? -1.874 -1.950 -10.429 1.00 86.50 67 LEU A CA 1
ATOM 548 C C . LEU A 1 67 ? -0.537 -2.316 -11.088 1.00 86.50 67 LEU A C 1
ATOM 550 O O . LEU A 1 67 ? -0.075 -1.603 -11.977 1.00 86.50 67 LEU A O 1
ATOM 554 N N . ILE A 1 68 ? 0.066 -3.455 -10.732 1.00 85.38 68 ILE A N 1
ATOM 555 C CA . ILE A 1 68 ? 1.292 -3.9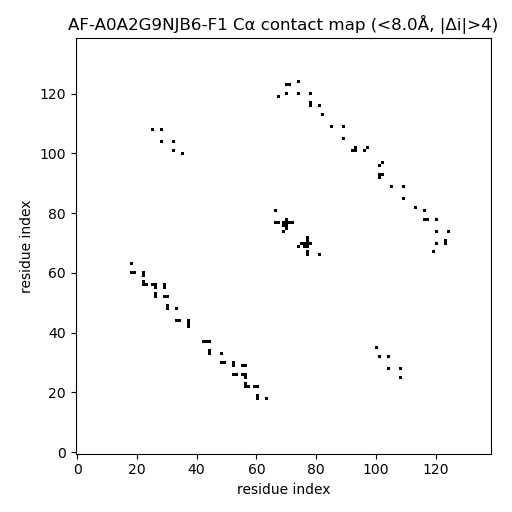48 -11.383 1.00 85.38 68 ILE A CA 1
ATOM 556 C C . ILE A 1 68 ? 1.056 -4.202 -12.870 1.00 85.38 68 ILE A C 1
ATOM 558 O O . ILE A 1 68 ? 1.895 -3.839 -13.698 1.00 85.38 68 ILE A O 1
ATOM 562 N N . ILE A 1 69 ? -0.075 -4.817 -13.225 1.00 87.06 69 ILE A N 1
ATOM 563 C CA . ILE A 1 69 ? -0.441 -5.059 -14.626 1.00 87.06 69 ILE A CA 1
ATOM 564 C C . ILE A 1 69 ? -0.580 -3.728 -15.372 1.00 87.06 69 ILE A C 1
ATOM 566 O O . ILE A 1 69 ? -0.098 -3.607 -16.500 1.00 87.06 69 ILE A O 1
ATOM 570 N N . LEU A 1 70 ? -1.202 -2.731 -14.742 1.00 87.88 70 LEU A N 1
ATOM 571 C CA . LEU A 1 70 ? -1.400 -1.409 -15.324 1.00 87.88 70 LEU A CA 1
ATOM 572 C C . LEU A 1 70 ? -0.065 -0.675 -15.531 1.00 87.88 70 LEU A C 1
ATOM 574 O O . LEU A 1 70 ? 0.206 -0.228 -16.644 1.00 87.88 70 LEU A O 1
ATOM 578 N N . ILE A 1 71 ? 0.807 -0.639 -14.515 1.00 85.81 71 ILE A N 1
ATOM 579 C CA . ILE A 1 71 ? 2.136 -0.006 -14.597 1.00 85.81 71 ILE A CA 1
ATOM 580 C C . ILE A 1 71 ? 3.016 -0.697 -15.643 1.00 85.81 71 ILE A C 1
ATOM 582 O O . ILE A 1 71 ? 3.721 -0.021 -16.384 1.00 85.81 71 ILE A O 1
ATOM 586 N N . ARG A 1 72 ? 2.955 -2.030 -15.770 1.00 84.56 72 ARG A N 1
ATOM 587 C CA . ARG A 1 72 ? 3.693 -2.753 -16.822 1.00 84.56 72 ARG A CA 1
ATOM 588 C C . ARG A 1 72 ? 3.228 -2.398 -18.236 1.00 84.56 72 ARG A C 1
ATOM 590 O O . ARG A 1 72 ? 4.034 -2.467 -19.157 1.00 84.56 72 ARG A O 1
ATOM 597 N N . LYS A 1 73 ? 1.947 -2.061 -18.425 1.00 85.94 73 LYS A N 1
ATOM 598 C CA . LYS A 1 73 ? 1.407 -1.640 -19.730 1.00 85.94 73 LYS A CA 1
ATOM 599 C C . LYS A 1 73 ? 1.723 -0.178 -20.031 1.00 85.94 73 LYS A C 1
ATOM 601 O O . LYS A 1 73 ? 2.118 0.142 -21.145 1.00 85.94 73 LYS A O 1
ATOM 606 N N . ASN A 1 74 ? 1.514 0.699 -19.055 1.00 87.00 74 ASN A N 1
ATOM 607 C CA . ASN A 1 74 ? 1.806 2.120 -19.157 1.00 87.00 74 ASN A CA 1
ATOM 608 C C . ASN A 1 74 ? 2.144 2.656 -17.764 1.00 87.00 74 ASN A C 1
ATOM 610 O O . ASN A 1 74 ? 1.258 2.861 -16.933 1.00 87.00 74 ASN A O 1
ATOM 614 N N . SER A 1 75 ? 3.432 2.889 -17.515 1.00 84.81 75 SER A N 1
ATOM 615 C CA . SER A 1 75 ? 3.927 3.219 -16.180 1.00 84.81 75 SER A CA 1
ATOM 616 C C . SER A 1 75 ? 3.363 4.533 -15.636 1.00 84.81 75 SER A C 1
ATOM 618 O O . SER A 1 75 ? 3.057 4.618 -14.449 1.00 84.81 75 SER A O 1
ATOM 620 N N . TYR A 1 76 ? 3.186 5.542 -16.495 1.00 87.00 76 TYR A N 1
ATOM 621 C CA . TYR A 1 76 ? 2.662 6.853 -16.102 1.00 87.00 76 TYR A CA 1
ATOM 622 C C . TYR A 1 76 ? 1.160 6.802 -15.822 1.00 87.00 76 TYR A C 1
ATOM 624 O O . TYR A 1 76 ? 0.714 7.294 -14.787 1.00 87.00 76 TYR A O 1
ATOM 632 N N . LEU A 1 77 ? 0.393 6.145 -16.701 1.00 87.75 77 LEU A N 1
ATOM 633 C CA . LEU A 1 77 ? -1.040 5.929 -16.487 1.00 87.75 77 LEU A CA 1
ATOM 634 C C . LEU A 1 77 ? -1.277 5.097 -15.221 1.00 87.75 77 LEU A C 1
ATOM 636 O O . LEU A 1 77 ? -2.162 5.410 -14.432 1.00 87.75 77 LEU A O 1
ATOM 640 N N . GLY A 1 78 ? -0.451 4.071 -15.005 1.00 87.50 78 GLY A N 1
ATOM 641 C CA . GLY A 1 78 ? -0.515 3.218 -13.828 1.00 87.50 78 GLY A CA 1
ATOM 642 C C . GLY A 1 78 ? -0.345 3.992 -12.523 1.00 87.50 78 GLY A C 1
ATOM 643 O O . GLY A 1 78 ? -1.176 3.850 -11.629 1.00 87.50 78 GLY A O 1
ATOM 644 N N . ILE A 1 79 ? 0.665 4.869 -12.438 1.00 89.00 79 ILE A N 1
ATOM 645 C CA . ILE A 1 79 ? 0.832 5.758 -11.279 1.00 89.00 79 ILE A CA 1
ATOM 646 C C . ILE A 1 79 ? -0.367 6.695 -11.134 1.00 89.00 79 ILE A C 1
ATOM 648 O O . ILE A 1 79 ? -0.937 6.771 -10.048 1.00 89.00 79 ILE A O 1
ATOM 652 N N . ALA A 1 80 ? -0.758 7.404 -12.195 1.00 89.38 80 ALA A N 1
ATOM 653 C CA . ALA A 1 80 ? -1.820 8.406 -12.109 1.00 89.38 80 ALA A CA 1
ATOM 654 C C . ALA A 1 80 ? -3.139 7.798 -11.605 1.00 89.38 80 ALA A C 1
ATOM 656 O O . ALA A 1 80 ? -3.752 8.321 -10.675 1.00 89.38 80 ALA A O 1
ATOM 657 N N . VAL A 1 81 ? -3.525 6.642 -12.155 1.00 91.19 81 VAL A N 1
ATOM 658 C CA . VAL A 1 81 ? -4.714 5.895 -11.721 1.00 91.19 81 VAL A CA 1
ATOM 659 C C . VAL A 1 81 ? -4.562 5.421 -10.277 1.00 91.19 81 VAL A C 1
ATOM 661 O O . VAL A 1 81 ? -5.491 5.557 -9.487 1.00 91.19 81 VAL A O 1
ATOM 664 N N . S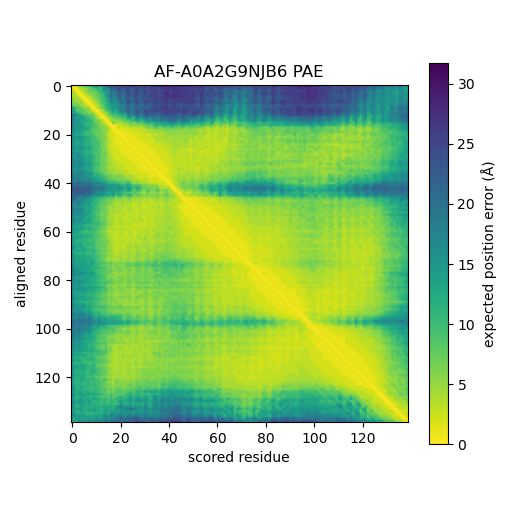ER A 1 82 ? -3.388 4.908 -9.901 1.00 88.88 82 SER A N 1
ATOM 665 C CA . SER A 1 82 ? -3.148 4.416 -8.543 1.00 88.88 82 SER A CA 1
ATOM 666 C C . SER A 1 82 ? -3.251 5.502 -7.470 1.00 88.88 82 SER A C 1
ATOM 668 O O . SER A 1 82 ? -3.824 5.251 -6.411 1.00 88.88 82 SER A O 1
ATOM 670 N N . LEU A 1 83 ? -2.728 6.700 -7.752 1.00 90.94 83 LEU A N 1
ATOM 671 C CA . LEU A 1 83 ? -2.814 7.856 -6.864 1.00 90.94 83 LEU A CA 1
ATOM 672 C C . LEU A 1 83 ? -4.250 8.371 -6.798 1.00 90.94 83 LEU A C 1
ATOM 674 O O . LEU A 1 83 ? -4.745 8.636 -5.710 1.00 90.94 83 LEU A O 1
ATOM 678 N N . GLY A 1 84 ? -4.943 8.447 -7.938 1.00 92.00 84 GLY A N 1
ATOM 679 C CA . GLY A 1 84 ? -6.351 8.842 -7.975 1.00 92.00 84 GLY A CA 1
ATOM 680 C C . GLY A 1 84 ? -7.239 7.929 -7.127 1.00 92.00 84 GLY A C 1
ATOM 681 O O . GLY A 1 84 ? -8.051 8.419 -6.345 1.00 92.00 84 GLY A O 1
ATOM 682 N N . ILE A 1 85 ? -7.051 6.609 -7.225 1.00 90.62 85 ILE A N 1
ATOM 683 C CA . ILE A 1 85 ? -7.834 5.638 -6.450 1.00 90.62 85 ILE A CA 1
ATOM 684 C C . ILE A 1 85 ? -7.542 5.747 -4.952 1.00 90.62 85 ILE A C 1
ATOM 686 O O . ILE A 1 85 ? -8.484 5.740 -4.165 1.00 90.62 85 ILE A O 1
ATOM 690 N N . VAL A 1 86 ? -6.278 5.885 -4.539 1.00 90.56 86 VAL A N 1
ATOM 691 C CA . VAL A 1 86 ? -5.964 6.043 -3.109 1.00 90.56 86 VAL A CA 1
ATOM 692 C C . VAL A 1 86 ? -6.514 7.343 -2.547 1.00 90.56 86 VAL A C 1
ATOM 694 O O . VAL A 1 86 ? -7.148 7.308 -1.499 1.00 90.56 86 VAL A O 1
ATOM 697 N N . THR A 1 87 ? -6.407 8.456 -3.270 1.00 90.50 87 THR A N 1
ATOM 698 C CA . THR A 1 87 ? -7.028 9.719 -2.844 1.00 90.50 87 THR A CA 1
ATOM 699 C C . THR A 1 87 ? -8.549 9.587 -2.711 1.00 90.50 87 THR A C 1
ATOM 701 O O . THR A 1 87 ? -9.130 10.099 -1.755 1.00 90.50 87 THR A O 1
ATOM 704 N N . LEU A 1 88 ? -9.212 8.874 -3.631 1.00 91.94 88 LEU A N 1
ATOM 705 C CA . LEU A 1 88 ? -10.653 8.600 -3.548 1.00 91.94 88 LEU A CA 1
ATOM 706 C C . LEU A 1 88 ? -11.015 7.716 -2.347 1.00 91.94 88 LEU A C 1
ATOM 708 O O . LEU A 1 88 ? -12.034 7.960 -1.695 1.00 91.94 88 LEU A O 1
ATOM 712 N N . LEU A 1 89 ? -10.199 6.705 -2.040 1.00 88.38 89 LEU A N 1
ATOM 713 C CA . LEU A 1 89 ? -10.390 5.840 -0.873 1.00 88.38 89 LEU A CA 1
ATOM 714 C C . LEU A 1 89 ? -10.209 6.622 0.429 1.00 88.38 89 LEU A C 1
ATOM 716 O O . LEU A 1 89 ? -11.096 6.579 1.281 1.00 88.38 89 LEU A O 1
ATOM 720 N N . ASP A 1 90 ? -9.128 7.392 0.551 1.00 87.69 90 ASP A N 1
ATOM 721 C CA . ASP A 1 90 ? -8.863 8.253 1.706 1.00 87.69 90 ASP A CA 1
ATOM 722 C C . ASP A 1 90 ? -10.019 9.224 1.937 1.00 87.69 90 ASP A C 1
ATOM 724 O O . ASP A 1 90 ? -10.540 9.338 3.048 1.00 87.69 90 ASP A O 1
ATOM 728 N N . TYR A 1 91 ? -10.478 9.878 0.868 1.00 89.44 91 TYR A N 1
ATOM 729 C CA . TYR A 1 91 ? -11.616 10.786 0.922 1.00 89.44 91 TYR A CA 1
ATOM 730 C C . TYR A 1 91 ? -12.899 10.082 1.380 1.00 89.44 91 TYR A C 1
ATOM 732 O O . TYR A 1 91 ? -13.618 10.597 2.239 1.00 89.44 91 TYR A O 1
ATOM 740 N N . SER A 1 92 ? -13.169 8.883 0.858 1.00 88.12 92 SER A N 1
ATOM 741 C CA . SER A 1 92 ? -14.345 8.087 1.230 1.00 88.12 92 SER A CA 1
ATOM 742 C C . SER A 1 92 ? -14.321 7.693 2.709 1.00 88.12 92 SER A C 1
ATOM 744 O O . SER A 1 92 ? -15.346 7.761 3.392 1.00 88.12 92 SER A O 1
ATOM 746 N N . VAL A 1 93 ? -13.147 7.327 3.231 1.00 85.50 93 VAL A N 1
ATOM 747 C CA . VAL A 1 93 ? -12.967 6.993 4.649 1.00 85.50 93 VAL A CA 1
ATOM 748 C C . VAL A 1 93 ? -13.110 8.241 5.523 1.00 85.50 93 VAL A C 1
ATOM 750 O O . VAL A 1 93 ? -13.837 8.191 6.513 1.00 85.50 93 VAL A O 1
ATOM 753 N N . LEU A 1 94 ? -12.502 9.374 5.150 1.00 87.81 94 LEU A N 1
ATOM 754 C CA . LEU A 1 94 ? -12.622 10.643 5.886 1.00 87.81 94 LEU A CA 1
ATOM 755 C C . LEU A 1 94 ? -14.051 11.183 5.920 1.00 87.81 94 LEU A C 1
ATOM 757 O O . LEU A 1 94 ? -14.456 11.792 6.911 1.00 87.81 94 LEU A O 1
ATOM 761 N N . MET A 1 95 ? -14.828 10.968 4.858 1.00 85.44 95 MET A N 1
ATOM 762 C CA . MET A 1 95 ? -16.237 11.357 4.828 1.00 85.44 95 MET A CA 1
ATOM 763 C C . MET A 1 95 ? -17.066 10.592 5.861 1.00 85.44 95 MET A C 1
ATOM 765 O O . MET A 1 95 ? -17.965 11.176 6.464 1.00 85.44 95 MET A O 1
ATOM 769 N N . ARG A 1 96 ? -16.751 9.313 6.096 1.00 82.19 96 ARG A N 1
ATOM 770 C CA . ARG A 1 96 ? -17.522 8.452 7.001 1.00 82.19 96 ARG A CA 1
ATOM 771 C C . ARG A 1 96 ? -16.994 8.421 8.433 1.00 82.19 96 ARG A C 1
ATOM 773 O O . ARG A 1 96 ? -17.786 8.373 9.368 1.00 82.19 96 ARG A O 1
ATOM 780 N N . PHE A 1 97 ? -15.679 8.457 8.616 1.00 79.06 97 PHE A N 1
ATOM 781 C CA . PHE A 1 97 ? -15.018 8.320 9.912 1.00 79.06 97 PHE A CA 1
ATOM 782 C C . PHE A 1 97 ? -14.128 9.533 10.181 1.00 79.06 97 PHE A C 1
ATOM 784 O O . PHE A 1 97 ? -12.918 9.505 9.964 1.00 79.06 97 PHE A O 1
ATOM 791 N N . ARG A 1 98 ? -14.721 10.619 10.684 1.00 78.75 98 ARG A N 1
ATOM 792 C CA . ARG A 1 98 ? -13.968 11.824 11.054 1.00 78.75 98 ARG A CA 1
ATOM 793 C C . ARG A 1 98 ? -13.356 11.671 12.441 1.00 78.75 98 ARG A C 1
ATOM 795 O O . ARG A 1 98 ? -14.064 11.459 13.420 1.00 78.75 98 ARG A O 1
ATOM 802 N N . GLY A 1 99 ? -12.039 11.811 12.531 1.00 82.31 99 GLY A N 1
ATOM 803 C CA . GLY A 1 99 ? -11.340 11.833 13.809 1.00 82.31 99 GLY A CA 1
ATOM 804 C C . GLY A 1 99 ? -9.822 11.769 13.652 1.00 82.31 99 GLY A C 1
ATOM 805 O O . GLY A 1 99 ? -9.332 11.287 12.631 1.00 82.31 99 GLY A O 1
ATOM 806 N N . PRO A 1 100 ? -9.065 12.204 14.674 1.00 83.94 100 PRO A N 1
ATOM 807 C CA . PRO A 1 100 ? -7.604 12.251 14.615 1.00 83.94 100 PRO A CA 1
ATOM 808 C C . PRO A 1 100 ? -6.983 10.868 14.379 1.00 83.94 100 PRO A C 1
ATOM 810 O O . PRO A 1 100 ? -6.016 10.749 13.634 1.00 83.94 100 PRO A O 1
ATOM 813 N N . ASN A 1 101 ? -7.574 9.806 14.938 1.00 81.00 101 ASN A N 1
ATOM 814 C CA . ASN A 1 101 ? -7.111 8.432 14.725 1.00 81.00 101 ASN A CA 1
ATOM 815 C C . ASN A 1 101 ? -7.258 7.989 13.264 1.00 81.00 101 ASN A C 1
ATOM 817 O O . ASN A 1 101 ? -6.339 7.375 12.728 1.00 81.00 101 ASN A O 1
ATOM 821 N N . THR A 1 102 ? -8.379 8.321 12.617 1.00 83.62 102 THR A N 1
ATOM 822 C CA . THR A 1 102 ? -8.594 8.010 11.200 1.00 83.62 102 THR A CA 1
ATOM 823 C C . THR A 1 102 ? -7.630 8.795 10.323 1.00 83.62 102 THR A C 1
ATOM 825 O O . THR A 1 102 ? -7.027 8.224 9.423 1.00 83.62 102 THR A O 1
ATOM 828 N N . THR A 1 103 ? -7.419 10.081 10.612 1.00 86.44 103 THR A N 1
ATOM 829 C CA . THR A 1 103 ? -6.479 10.911 9.849 1.00 86.44 103 THR A CA 1
ATOM 830 C C . THR A 1 103 ? -5.049 10.384 9.954 1.00 86.44 103 THR A C 1
ATOM 832 O O . THR A 1 103 ? -4.373 10.259 8.938 1.00 86.44 103 THR A O 1
ATOM 835 N N . ILE A 1 104 ? -4.594 10.022 11.160 1.00 86.69 104 ILE A N 1
ATOM 836 C CA . ILE A 1 104 ? -3.263 9.428 11.365 1.00 86.69 104 ILE A CA 1
ATOM 837 C C . ILE A 1 104 ? -3.153 8.089 10.630 1.00 86.69 104 ILE A C 1
ATOM 839 O O . ILE A 1 104 ? -2.147 7.830 9.975 1.00 86.69 104 ILE A O 1
ATOM 843 N N . PHE A 1 105 ? -4.188 7.250 10.709 1.00 85.75 105 PHE A N 1
ATOM 844 C CA . PHE A 1 105 ? -4.228 5.972 10.005 1.00 85.75 105 PHE A CA 1
ATOM 845 C C . PHE A 1 105 ? -4.091 6.148 8.490 1.00 85.75 105 PHE A C 1
ATOM 847 O O . PHE A 1 105 ? -3.243 5.501 7.881 1.00 85.75 105 PHE A O 1
ATOM 854 N N . LEU A 1 106 ? -4.873 7.053 7.898 1.00 89.75 106 LEU A N 1
ATOM 855 C CA . LEU A 1 106 ? -4.822 7.330 6.465 1.00 89.75 106 LEU A CA 1
ATOM 856 C C . LEU A 1 106 ? -3.486 7.945 6.053 1.00 89.75 106 LEU A C 1
ATOM 858 O O . LEU A 1 106 ? -2.923 7.544 5.045 1.00 89.75 106 LEU A O 1
ATOM 862 N N . LEU A 1 107 ? -2.914 8.842 6.861 1.00 89.31 107 LEU A N 1
ATOM 863 C CA . LEU A 1 107 ? -1.581 9.389 6.595 1.00 89.31 107 LEU A CA 1
ATOM 864 C C . LEU A 1 107 ? -0.513 8.294 6.542 1.00 89.31 107 LEU A C 1
ATOM 866 O O . LEU A 1 107 ? 0.294 8.275 5.611 1.00 89.31 107 LEU A O 1
ATOM 870 N N . ILE A 1 108 ? -0.509 7.372 7.508 1.00 89.75 108 ILE A N 1
ATOM 871 C CA . ILE A 1 108 ? 0.430 6.242 7.521 1.00 89.75 108 ILE A CA 1
ATOM 872 C C . ILE A 1 108 ? 0.177 5.345 6.305 1.00 89.75 108 ILE A C 1
ATOM 874 O O . ILE A 1 108 ? 1.116 5.036 5.571 1.00 89.75 108 ILE A O 1
ATOM 878 N N . PHE A 1 109 ? -1.081 4.969 6.063 1.00 88.12 109 PHE A N 1
ATOM 879 C CA . PHE A 1 109 ? -1.483 4.123 4.941 1.00 88.12 109 PHE A CA 1
ATOM 880 C C . PHE A 1 109 ? -1.028 4.706 3.596 1.00 88.12 109 PHE A C 1
ATOM 882 O O . PHE A 1 109 ? -0.321 4.038 2.838 1.00 88.12 109 PHE A O 1
ATOM 889 N N . SER A 1 110 ? -1.358 5.967 3.332 1.00 90.56 110 SER A N 1
ATOM 890 C CA . SER A 1 110 ? -1.068 6.638 2.066 1.00 90.56 110 SER A CA 1
ATOM 891 C C . SER A 1 110 ? 0.417 6.907 1.889 1.00 90.56 110 SER A C 1
ATOM 893 O O . SER A 1 110 ? 0.938 6.728 0.791 1.00 90.56 110 SER A O 1
ATOM 895 N N . THR A 1 111 ? 1.143 7.216 2.966 1.00 91.38 111 THR A N 1
ATOM 896 C CA . THR A 1 111 ? 2.608 7.329 2.916 1.00 91.38 111 THR A CA 1
ATOM 897 C C . THR A 1 111 ? 3.247 6.003 2.499 1.00 91.38 111 THR A C 1
ATOM 899 O O . THR A 1 111 ? 4.029 5.966 1.546 1.00 91.38 111 THR A O 1
ATOM 902 N N . PHE A 1 112 ? 2.880 4.894 3.153 1.00 89.12 112 PHE A N 1
ATOM 903 C CA . PHE A 1 112 ? 3.379 3.563 2.790 1.00 89.12 112 PHE A CA 1
ATOM 904 C C . PHE A 1 112 ? 3.015 3.188 1.351 1.00 89.12 112 PHE A C 1
ATOM 906 O O . PHE A 1 112 ? 3.855 2.674 0.609 1.00 89.12 112 PHE A O 1
ATOM 913 N N . TYR A 1 113 ? 1.782 3.475 0.939 1.00 88.81 113 TYR A N 1
ATOM 914 C CA . TYR A 1 113 ? 1.306 3.194 -0.408 1.00 88.81 113 TYR A CA 1
ATOM 915 C C . TYR A 1 113 ? 2.070 3.976 -1.484 1.00 88.81 113 TYR A C 1
ATOM 917 O O . TYR A 1 113 ? 2.475 3.401 -2.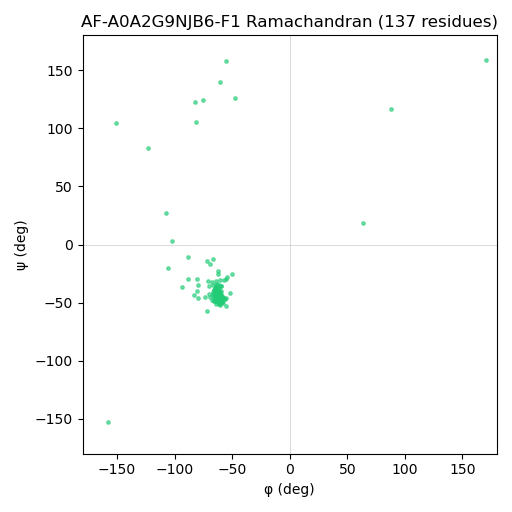498 1.00 88.81 113 TYR A O 1
ATOM 925 N N . ILE A 1 114 ? 2.300 5.275 -1.271 1.00 90.50 114 ILE A N 1
ATOM 926 C CA . ILE A 1 114 ? 3.036 6.135 -2.206 1.00 90.50 114 ILE A CA 1
ATOM 927 C C . ILE A 1 114 ? 4.475 5.638 -2.349 1.00 90.50 114 ILE A C 1
ATOM 929 O O . ILE A 1 114 ? 4.937 5.432 -3.473 1.00 90.50 114 ILE A O 1
ATOM 933 N N . ILE A 1 115 ? 5.161 5.372 -1.231 1.00 90.69 115 ILE A N 1
ATOM 934 C CA . ILE A 1 115 ? 6.533 4.841 -1.237 1.00 90.69 115 ILE A CA 1
ATOM 935 C C . ILE A 1 115 ? 6.591 3.528 -2.026 1.00 90.69 115 ILE A C 1
ATOM 937 O O . ILE A 1 115 ? 7.446 3.366 -2.901 1.00 90.69 115 ILE A O 1
ATOM 941 N N . TYR A 1 116 ? 5.657 2.610 -1.766 1.00 87.00 116 TYR A N 1
ATOM 942 C CA . TYR A 1 116 ? 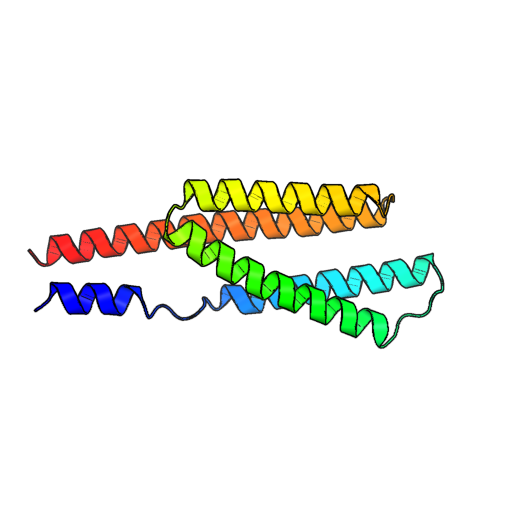5.595 1.332 -2.469 1.00 87.00 116 TYR A CA 1
ATOM 943 C C . TYR A 1 116 ? 5.359 1.500 -3.974 1.00 87.00 116 TYR A C 1
ATOM 945 O O . TYR A 1 116 ? 6.036 0.870 -4.786 1.00 87.00 116 TYR A O 1
ATOM 953 N N . THR A 1 117 ? 4.431 2.376 -4.358 1.00 86.56 117 THR A N 1
ATOM 954 C CA . THR A 1 117 ? 4.082 2.627 -5.762 1.00 86.56 117 THR A CA 1
ATOM 955 C C . THR A 1 117 ? 5.254 3.242 -6.527 1.00 86.56 117 THR A C 1
ATOM 957 O O . THR A 1 117 ? 5.569 2.802 -7.635 1.00 86.56 117 THR A O 1
ATOM 960 N N . ILE A 1 118 ? 5.954 4.206 -5.920 1.00 88.75 118 ILE A N 1
ATOM 961 C CA . ILE A 1 118 ? 7.161 4.817 -6.491 1.00 88.75 118 ILE A CA 1
ATOM 962 C C . ILE A 1 118 ? 8.263 3.764 -6.660 1.00 88.75 118 ILE A C 1
ATOM 964 O O . ILE A 1 118 ? 8.850 3.649 -7.739 1.00 88.75 118 ILE A O 1
ATOM 968 N N . TYR A 1 119 ? 8.520 2.955 -5.628 1.00 88.25 119 TYR A N 1
ATOM 969 C CA . TYR A 1 119 ? 9.480 1.851 -5.703 1.00 88.25 119 TYR A CA 1
ATOM 970 C C . TYR A 1 119 ? 9.147 0.892 -6.856 1.00 88.25 119 TYR A C 1
ATOM 972 O O . TYR A 1 119 ? 10.018 0.530 -7.655 1.00 88.25 119 TYR A O 1
ATOM 980 N N . LEU A 1 120 ? 7.873 0.516 -6.979 1.00 85.06 120 LEU A N 1
ATOM 981 C CA . LEU A 1 120 ? 7.401 -0.405 -8.004 1.00 85.06 120 LEU A CA 1
ATOM 982 C C . LEU A 1 120 ? 7.577 0.168 -9.418 1.00 85.06 120 LEU A C 1
ATOM 984 O O . LEU A 1 120 ? 8.008 -0.548 -10.325 1.00 85.06 120 LEU A O 1
ATOM 988 N N . PHE A 1 121 ? 7.314 1.463 -9.596 1.00 86.88 121 PHE A N 1
ATOM 989 C CA . PHE A 1 121 ? 7.545 2.165 -10.854 1.00 86.88 121 PHE A CA 1
ATOM 990 C C . PHE A 1 121 ? 9.015 2.134 -11.280 1.00 86.88 121 PHE A C 1
ATOM 992 O O . PHE A 1 121 ? 9.321 1.750 -12.413 1.00 86.88 121 PHE A O 1
ATOM 999 N N . PHE A 1 122 ? 9.935 2.493 -10.380 1.00 86.62 122 PHE A N 1
ATOM 1000 C CA . PHE A 1 122 ? 11.365 2.496 -10.695 1.00 86.62 122 PHE A CA 1
ATOM 1001 C C . PHE A 1 122 ? 11.886 1.098 -11.010 1.00 86.62 122 PHE A C 1
ATOM 1003 O O . PHE A 1 122 ? 12.657 0.928 -11.957 1.00 86.62 122 PHE A O 1
ATOM 1010 N N . ARG A 1 123 ? 11.431 0.090 -10.262 1.00 84.38 123 ARG A N 1
ATOM 1011 C CA . ARG A 1 123 ? 11.796 -1.304 -10.508 1.00 84.38 123 ARG A CA 1
ATOM 1012 C C . ARG A 1 123 ? 11.359 -1.766 -11.897 1.00 84.38 123 ARG A C 1
ATOM 1014 O O . ARG A 1 123 ? 12.192 -2.254 -12.654 1.00 84.38 123 ARG A O 1
ATOM 1021 N N . ILE A 1 124 ? 10.087 -1.574 -12.250 1.00 81.62 124 ILE A N 1
ATOM 1022 C CA . ILE A 1 124 ? 9.560 -2.002 -13.554 1.00 81.62 124 ILE A CA 1
ATOM 1023 C C . ILE A 1 124 ? 10.289 -1.278 -14.691 1.00 81.62 124 ILE A C 1
ATOM 1025 O O . ILE A 1 124 ? 10.662 -1.908 -15.676 1.00 81.62 124 ILE A O 1
ATOM 1029 N N . ARG A 1 125 ? 10.571 0.022 -14.543 1.00 81.94 125 ARG A N 1
ATOM 1030 C CA . ARG A 1 125 ? 11.311 0.787 -15.556 1.00 81.94 125 ARG A CA 1
ATOM 1031 C C . ARG A 1 125 ? 12.753 0.297 -15.729 1.00 81.94 125 ARG A C 1
ATOM 1033 O O . ARG A 1 125 ? 13.248 0.266 -16.855 1.00 81.94 125 ARG A O 1
ATOM 1040 N N . LYS A 1 126 ? 13.430 -0.076 -14.637 1.00 82.25 126 LYS A N 1
ATOM 1041 C CA . LYS A 1 126 ? 14.787 -0.645 -14.678 1.00 82.25 126 LYS A CA 1
ATOM 1042 C C . LYS A 1 126 ? 14.798 -2.001 -15.388 1.00 82.25 126 LYS A C 1
ATOM 1044 O O . LYS A 1 126 ? 15.676 -2.231 -16.217 1.00 82.25 126 LYS A O 1
ATOM 1049 N N . ASP A 1 127 ? 13.808 -2.848 -15.108 1.00 77.06 127 ASP A N 1
ATOM 1050 C CA . ASP A 1 127 ? 13.652 -4.152 -15.759 1.00 77.06 127 ASP A CA 1
ATOM 1051 C C . ASP A 1 127 ? 13.407 -3.998 -17.271 1.00 77.06 127 ASP A C 1
ATOM 1053 O O . ASP A 1 127 ? 14.039 -4.700 -18.058 1.00 77.06 127 ASP A O 1
ATOM 1057 N N . SER A 1 128 ? 12.573 -3.035 -17.691 1.00 74.12 128 SER A N 1
ATOM 1058 C CA . SER A 1 128 ? 12.339 -2.751 -19.116 1.00 74.12 128 SER A CA 1
ATOM 1059 C C . SER A 1 128 ? 13.608 -2.306 -19.848 1.00 74.12 128 SER A C 1
ATOM 1061 O O . SER A 1 128 ? 13.882 -2.805 -20.933 1.00 74.12 128 SER A O 1
ATOM 1063 N N . LYS A 1 129 ? 14.416 -1.419 -19.247 1.00 74.44 129 LYS A N 1
ATOM 1064 C CA . LYS A 1 129 ? 15.682 -0.965 -19.851 1.00 74.44 129 LYS A CA 1
ATOM 1065 C C . LYS A 1 129 ? 16.695 -2.097 -19.995 1.00 74.44 129 LYS A C 1
ATOM 1067 O O . LYS A 1 129 ? 17.335 -2.217 -21.029 1.00 74.44 129 LYS A O 1
ATOM 1072 N N . LYS A 1 130 ? 16.846 -2.943 -18.969 1.00 71.00 130 LYS A N 1
ATOM 1073 C CA . LYS A 1 130 ? 17.802 -4.062 -19.003 1.00 71.00 130 LYS A CA 1
ATOM 1074 C C . LYS A 1 130 ? 17.501 -5.039 -20.148 1.00 71.00 130 LYS A C 1
ATOM 1076 O O . LYS A 1 130 ? 18.426 -5.565 -20.751 1.00 71.00 130 LYS A O 1
ATOM 1081 N N . GLN A 1 131 ? 16.220 -5.251 -20.451 1.00 66.50 131 GLN A N 1
ATOM 1082 C CA . GLN A 1 131 ? 15.785 -6.107 -21.558 1.00 66.50 131 GLN A CA 1
ATOM 1083 C C . GLN A 1 131 ? 16.067 -5.508 -22.939 1.00 66.50 131 GLN A C 1
ATOM 1085 O O . GLN A 1 131 ? 16.289 -6.261 -23.880 1.00 66.50 131 GLN A O 1
ATOM 1090 N N . GLU A 1 132 ? 16.042 -4.181 -23.059 1.00 66.81 132 GLU A N 1
ATOM 1091 C CA . GLU A 1 132 ? 16.377 -3.470 -24.296 1.00 66.81 132 GLU A CA 1
ATOM 1092 C C . GLU A 1 132 ? 17.870 -3.632 -24.622 1.00 66.81 132 GLU A C 1
ATOM 1094 O O . GLU A 1 132 ? 18.206 -4.097 -25.706 1.00 66.81 132 GLU A O 1
ATOM 1099 N N . TYR A 1 133 ? 18.753 -3.420 -23.637 1.00 67.62 133 TYR A N 1
ATOM 1100 C CA . TYR A 1 133 ? 20.198 -3.636 -23.803 1.00 67.62 133 TYR A CA 1
ATOM 1101 C C . TYR A 1 133 ? 20.560 -5.093 -24.135 1.00 67.62 133 TYR A C 1
ATOM 1103 O O . TYR A 1 133 ? 21.356 -5.342 -25.030 1.00 67.62 133 TYR A O 1
ATOM 1111 N N . GLU A 1 134 ? 19.942 -6.075 -23.466 1.00 66.94 134 GLU A N 1
ATOM 1112 C CA . GLU A 1 134 ? 20.225 -7.497 -23.733 1.00 66.94 134 GLU A CA 1
ATOM 1113 C C . GLU A 1 134 ? 19.717 -7.968 -25.112 1.00 66.94 134 GLU A C 1
ATOM 1115 O O . GLU A 1 134 ? 20.095 -9.041 -25.587 1.00 66.94 134 GLU A O 1
ATOM 1120 N N . TYR A 1 135 ? 18.815 -7.208 -25.739 1.00 64.62 135 TYR A N 1
ATOM 1121 C CA . TYR A 1 135 ? 18.369 -7.456 -27.106 1.00 64.62 135 TYR A CA 1
ATOM 1122 C C . TYR A 1 135 ? 19.336 -6.847 -28.122 1.00 64.62 135 TYR A C 1
ATOM 1124 O O . TYR A 1 135 ? 19.682 -7.537 -29.079 1.00 64.62 135 TYR A O 1
ATOM 1132 N N . ASP A 1 136 ? 19.797 -5.617 -27.888 1.00 68.25 136 ASP A N 1
ATOM 1133 C CA . ASP A 1 136 ? 20.767 -4.944 -28.758 1.00 68.25 136 ASP A CA 1
ATOM 1134 C C . ASP A 1 136 ? 22.131 -5.653 -28.763 1.00 68.25 136 ASP A C 1
ATOM 1136 O O . ASP A 1 136 ? 22.706 -5.825 -29.830 1.00 68.25 136 ASP A O 1
ATOM 1140 N N . ASP A 1 137 ? 22.598 -6.186 -27.626 1.00 67.44 137 ASP A N 1
ATOM 1141 C CA . ASP A 1 137 ? 23.846 -6.974 -27.545 1.00 67.44 137 ASP A CA 1
ATOM 1142 C C . ASP A 1 137 ? 23.782 -8.328 -28.293 1.00 67.44 137 ASP A C 1
ATOM 1144 O O . ASP A 1 137 ? 24.799 -9.006 -28.452 1.00 67.44 137 ASP A O 1
ATOM 1148 N N . LYS A 1 138 ? 22.588 -8.779 -28.709 1.00 59.59 138 LYS A N 1
ATOM 1149 C CA . LYS A 1 138 ? 22.376 -10.060 -29.415 1.00 59.59 138 LYS A CA 1
ATOM 1150 C C . LYS A 1 138 ? 22.170 -9.899 -30.928 1.00 59.59 138 LYS A C 1
ATOM 1152 O O . LYS A 1 138 ? 21.881 -10.907 -31.584 1.00 59.59 138 LYS A O 1
ATOM 1157 N N . ILE A 1 139 ? 22.258 -8.679 -31.462 1.00 56.56 139 ILE A N 1
ATOM 1158 C CA . ILE A 1 139 ? 22.193 -8.357 -32.901 1.00 56.56 139 ILE A CA 1
ATOM 1159 C C . ILE A 1 139 ? 23.608 -8.121 -33.418 1.00 56.56 139 ILE A C 1
ATOM 1161 O O . ILE A 1 139 ? 23.894 -8.647 -34.517 1.00 56.56 139 ILE A O 1
#

Mean predicted aligned error: 8.18 Å